Protein AF-A0A7S3W2D5-F1 (afdb_monomer)

pLDDT: mean 77.55, std 14.38, range [31.7, 94.38]

Organism: Emiliania huxleyi (NCBI:txid2903)

Radius of gyration: 17.88 Å; Cα contacts (8 Å, |Δi|>4): 158; chains: 1; bounding box: 41×31×47 Å

InterPro domains:
  IPR001650 Helicase, C-terminal domain-like [PF00271] (9-88)
  IPR001650 Helicase, C-terminal domain-like [PS51194] (1-159)
  IPR001650 Helicase, C-terminal domain-like [SM00490] (4-89)
  IPR027417 P-loop containing nucleoside triphosphate hydrolase [G3DSA:3.40.50.300] (3-130)
  IPR027417 P-loop containing nucleoside triphosphate hydrolase [SSF52540] (14-107)

Structure (mmCIF, N/CA/C/O backbone):
data_AF-A0A7S3W2D5-F1
#
_entry.id   AF-A0A7S3W2D5-F1
#
loop_
_atom_site.group_PDB
_atom_site.id
_atom_site.type_symbol
_atom_site.label_atom_id
_atom_site.label_alt_id
_atom_site.label_comp_id
_atom_site.label_asym_id
_atom_site.label_entity_id
_atom_site.label_seq_id
_atom_site.pdbx_PDB_ins_code
_atom_site.Cartn_x
_atom_site.Cartn_y
_atom_site.Cartn_z
_atom_site.occupancy
_atom_site.B_iso_or_equiv
_atom_site.auth_seq_id
_atom_site.auth_comp_id
_atom_site.auth_asym_id
_atom_site.auth_atom_id
_atom_site.pdbx_PDB_model_num
ATOM 1 N N . ARG A 1 1 ? -11.184 1.278 -10.408 1.00 50.72 1 ARG A N 1
ATOM 2 C CA . ARG A 1 1 ? -10.060 0.406 -10.855 1.00 50.72 1 ARG A CA 1
ATOM 3 C C . ARG A 1 1 ? -9.455 -0.352 -9.678 1.00 50.72 1 ARG A C 1
ATOM 5 O O . ARG A 1 1 ? -9.392 -1.564 -9.773 1.00 50.72 1 ARG A O 1
ATOM 12 N N . LEU A 1 2 ? -9.073 0.314 -8.580 1.00 43.62 2 LEU A N 1
ATOM 13 C CA . LEU A 1 2 ? -8.491 -0.354 -7.407 1.00 43.62 2 LEU A CA 1
ATOM 14 C C . LEU A 1 2 ? -9.472 -1.111 -6.522 1.00 43.62 2 LEU A C 1
ATOM 16 O O . LEU A 1 2 ? -9.079 -2.150 -6.018 1.00 43.62 2 LEU A O 1
ATOM 20 N N . GLU A 1 3 ? -10.723 -0.663 -6.389 1.00 41.31 3 GLU A N 1
ATOM 21 C CA . GLU A 1 3 ? -11.755 -1.482 -5.734 1.00 41.31 3 GLU A CA 1
ATOM 22 C C . GLU A 1 3 ? -11.850 -2.853 -6.402 1.00 41.31 3 GLU A C 1
ATOM 24 O O . GLU A 1 3 ? -11.808 -3.848 -5.701 1.00 41.31 3 GLU A O 1
ATOM 29 N N . ARG A 1 4 ? -11.811 -2.919 -7.746 1.00 47.06 4 ARG A N 1
ATOM 30 C CA . ARG A 1 4 ? -11.717 -4.198 -8.466 1.00 47.06 4 ARG A CA 1
ATOM 31 C C . ARG A 1 4 ? -10.470 -4.981 -8.074 1.00 47.06 4 ARG A C 1
ATOM 33 O O . ARG A 1 4 ? -10.621 -6.120 -7.705 1.00 47.06 4 ARG A O 1
ATOM 40 N N . VAL A 1 5 ? -9.272 -4.392 -8.064 1.00 50.94 5 VAL A N 1
ATOM 41 C CA . VAL A 1 5 ? -8.042 -5.117 -7.662 1.00 50.94 5 VAL A CA 1
ATOM 42 C C . VAL A 1 5 ? -8.087 -5.606 -6.204 1.00 50.94 5 VAL A C 1
ATOM 44 O O . VAL A 1 5 ? -7.538 -6.659 -5.895 1.00 50.94 5 VAL A O 1
ATOM 47 N N . ALA A 1 6 ? -8.711 -4.841 -5.306 1.00 41.84 6 ALA A N 1
ATOM 48 C CA . ALA A 1 6 ? -8.799 -5.144 -3.880 1.00 41.84 6 ALA A CA 1
ATOM 49 C C . ALA A 1 6 ? -9.889 -6.179 -3.545 1.00 41.84 6 ALA A C 1
ATOM 51 O O . ALA A 1 6 ? -9.737 -6.904 -2.564 1.00 41.84 6 ALA A O 1
ATOM 52 N N . THR A 1 7 ? -10.963 -6.254 -4.342 1.00 39.75 7 THR A N 1
ATOM 53 C CA . THR A 1 7 ? -12.104 -7.165 -4.129 1.00 39.75 7 THR A CA 1
ATOM 54 C C . THR A 1 7 ? -12.195 -8.305 -5.148 1.00 39.75 7 THR A C 1
ATOM 56 O O . THR A 1 7 ? -12.942 -9.256 -4.930 1.00 39.75 7 THR A O 1
ATOM 59 N N . SER A 1 8 ? -11.426 -8.268 -6.241 1.00 40.62 8 SER A N 1
ATOM 60 C CA . SER A 1 8 ? -11.367 -9.348 -7.228 1.00 40.62 8 SER A CA 1
ATOM 61 C C . SER A 1 8 ? -10.565 -10.525 -6.688 1.00 40.62 8 SER A C 1
ATOM 63 O O . SER A 1 8 ? -9.429 -10.362 -6.233 1.00 40.62 8 SER A O 1
ATOM 65 N N . VAL A 1 9 ? -11.084 -11.737 -6.883 1.00 42.59 9 VAL A N 1
ATOM 66 C CA . VAL A 1 9 ? -10.210 -12.885 -7.139 1.00 42.59 9 VAL A CA 1
ATOM 67 C C . VAL A 1 9 ? -9.390 -12.501 -8.372 1.00 42.59 9 VAL A C 1
ATOM 69 O O . VAL A 1 9 ? -9.979 -12.132 -9.381 1.00 42.59 9 VAL A O 1
ATOM 72 N N . LEU A 1 10 ? -8.057 -12.467 -8.264 1.00 51.28 10 LEU A N 1
ATOM 73 C CA . LEU A 1 10 ? -7.169 -12.065 -9.361 1.00 51.28 10 LEU A CA 1
ATOM 74 C C . LEU A 1 10 ? -7.358 -13.022 -10.548 1.00 51.28 10 LEU A C 1
ATOM 76 O O . LEU A 1 10 ? -6.670 -14.039 -10.640 1.00 51.28 10 LEU A O 1
ATOM 80 N N . GLU A 1 11 ? -8.301 -12.713 -11.434 1.00 47.75 11 GLU A N 1
ATOM 81 C CA . GLU A 1 11 ? -8.530 -13.495 -12.639 1.00 47.75 11 GLU A CA 1
ATOM 82 C C . GLU A 1 11 ? -7.337 -13.276 -13.587 1.00 47.75 11 GLU A C 1
ATOM 84 O O . GLU A 1 11 ? -6.944 -12.126 -13.826 1.00 47.75 11 GLU A O 1
ATOM 89 N N . PRO A 1 12 ? -6.727 -14.347 -14.129 1.00 51.81 12 PRO A N 1
ATOM 90 C CA . PRO A 1 12 ? -5.492 -14.261 -14.913 1.00 51.81 12 PRO A CA 1
ATOM 91 C C . PRO A 1 12 ? -5.555 -13.301 -16.109 1.00 51.81 12 PRO A C 1
ATOM 93 O O . PRO A 1 12 ? -4.523 -12.780 -16.528 1.00 51.81 12 PRO A O 1
ATOM 96 N N . ASP A 1 13 ? -6.755 -13.057 -16.640 1.00 57.56 13 ASP A N 1
ATOM 97 C CA . ASP A 1 13 ? -6.975 -12.305 -17.875 1.00 57.56 13 ASP A CA 1
ATOM 98 C C . ASP A 1 13 ? -7.118 -10.783 -17.663 1.00 57.56 13 ASP A C 1
ATOM 100 O O . ASP A 1 13 ? -7.124 -10.027 -18.635 1.00 57.56 13 ASP A O 1
ATOM 104 N N . GLU A 1 14 ? -7.202 -10.295 -16.415 1.00 66.06 14 GLU A N 1
ATOM 105 C CA . GLU A 1 14 ? -7.353 -8.854 -16.128 1.00 66.06 14 GLU A CA 1
ATOM 106 C C . GLU A 1 14 ? -6.003 -8.104 -16.098 1.00 66.06 14 GLU A C 1
ATOM 108 O O . GLU A 1 14 ? -5.950 -6.875 -16.239 1.00 66.06 14 GLU A O 1
ATOM 113 N N . PHE A 1 15 ? -4.890 -8.839 -15.973 1.00 74.38 15 PHE A N 1
ATOM 114 C CA . PHE A 1 15 ? -3.553 -8.268 -15.828 1.00 74.38 15 PHE A CA 1
ATOM 115 C C . PHE A 1 15 ? -2.549 -8.857 -16.811 1.00 74.38 15 PHE A C 1
ATOM 117 O O . PHE A 1 15 ? -2.376 -10.066 -16.930 1.00 74.38 15 PHE A O 1
ATOM 124 N N . ALA A 1 16 ? -1.758 -7.987 -17.424 1.00 79.50 16 ALA A N 1
ATOM 125 C CA . ALA A 1 16 ? -0.511 -8.406 -18.041 1.00 79.50 16 ALA A CA 1
ATOM 126 C C . ALA A 1 16 ? 0.570 -8.514 -16.955 1.00 79.50 16 ALA A C 1
ATOM 128 O O . ALA A 1 16 ? 0.907 -7.533 -16.287 1.00 79.50 16 ALA A O 1
ATOM 129 N N . VAL A 1 17 ? 1.110 -9.719 -16.769 1.00 81.44 17 VAL A N 1
ATOM 130 C CA . VAL A 1 17 ? 2.079 -10.015 -15.706 1.00 81.44 17 VAL A CA 1
ATOM 131 C C . VAL A 1 17 ? 3.497 -10.098 -16.268 1.00 81.44 17 VAL A C 1
ATOM 133 O O . VAL A 1 17 ? 3.768 -10.830 -17.218 1.00 81.44 17 VAL A O 1
ATOM 136 N N . GLY A 1 18 ? 4.422 -9.374 -15.639 1.00 82.56 18 GLY A N 1
ATOM 137 C CA . GLY A 1 18 ? 5.847 -9.377 -15.956 1.00 82.56 18 GLY A CA 1
ATOM 138 C C . GLY A 1 18 ? 6.727 -9.702 -14.748 1.00 82.56 18 GLY A C 1
ATOM 139 O O . GLY A 1 18 ? 6.323 -9.599 -13.583 1.00 82.56 18 GLY A O 1
ATOM 140 N N . ARG A 1 19 ? 7.980 -10.077 -15.016 1.00 84.19 19 ARG A N 1
ATOM 141 C CA . ARG A 1 19 ? 8.996 -10.307 -13.975 1.00 84.19 19 ARG A CA 1
ATOM 142 C C . ARG A 1 19 ? 10.313 -9.652 -14.356 1.00 84.19 19 ARG A C 1
ATOM 144 O O . ARG A 1 19 ? 10.742 -9.743 -15.503 1.00 84.19 19 ARG A O 1
ATOM 151 N N . VAL A 1 20 ? 10.995 -9.076 -13.371 1.00 84.12 20 VAL A N 1
ATOM 152 C CA . VAL A 1 20 ? 12.363 -8.571 -13.526 1.00 84.12 20 VAL A CA 1
ATOM 153 C C . VAL A 1 20 ? 13.257 -9.158 -12.435 1.00 84.12 20 VAL A C 1
ATOM 155 O O . VAL A 1 20 ? 12.921 -9.114 -11.252 1.00 84.12 20 VAL A O 1
ATOM 158 N N . ASN A 1 21 ? 14.414 -9.703 -12.818 1.00 83.38 21 ASN A N 1
ATOM 159 C CA . ASN A 1 21 ? 15.429 -10.215 -11.891 1.00 83.38 21 ASN A CA 1
ATOM 160 C C . ASN A 1 21 ? 16.850 -9.817 -12.342 1.00 83.38 21 ASN A C 1
ATOM 162 O O . ASN A 1 21 ? 17.032 -9.258 -13.421 1.00 83.38 21 ASN A O 1
ATOM 166 N N . GLY A 1 22 ? 17.848 -10.087 -11.496 1.00 82.00 22 GLY A N 1
ATOM 167 C CA . GLY A 1 22 ? 19.222 -9.617 -11.702 1.00 82.00 22 GLY A CA 1
ATOM 168 C C . GLY A 1 22 ? 20.017 -10.392 -12.753 1.00 82.00 22 GLY A C 1
ATOM 169 O O . GLY A 1 22 ? 21.079 -9.929 -13.147 1.00 82.00 22 GLY A O 1
ATOM 170 N N . SER A 1 23 ? 19.528 -11.547 -13.216 1.00 83.00 23 SER A N 1
ATOM 171 C CA . SER A 1 23 ? 20.175 -12.319 -14.284 1.00 83.00 23 SER A CA 1
ATOM 172 C C . SER A 1 23 ? 19.675 -11.946 -15.682 1.00 83.00 23 SER A C 1
ATOM 174 O O . SER A 1 23 ? 20.199 -12.450 -16.674 1.00 83.00 23 SER A O 1
ATOM 176 N N . MET A 1 24 ? 18.674 -11.066 -15.786 1.00 82.50 24 MET A N 1
ATOM 177 C CA . MET A 1 24 ? 18.169 -10.591 -17.070 1.00 82.50 24 MET A CA 1
ATOM 178 C C . MET A 1 24 ? 19.136 -9.610 -17.731 1.00 82.50 24 MET A C 1
ATOM 180 O O . MET A 1 24 ? 19.611 -8.662 -17.106 1.00 82.50 24 MET A O 1
ATOM 184 N N . LEU A 1 25 ? 19.343 -9.793 -19.035 1.00 86.81 25 LEU A N 1
ATOM 185 C CA . LEU A 1 25 ? 20.016 -8.812 -19.881 1.00 86.81 25 LEU A CA 1
ATOM 186 C C . LEU A 1 25 ? 19.197 -7.514 -19.971 1.00 86.81 25 LEU A C 1
ATOM 188 O O . LEU A 1 25 ? 17.971 -7.513 -19.814 1.00 86.81 25 LEU A O 1
ATOM 192 N N . SER A 1 26 ? 19.881 -6.404 -20.251 1.00 86.00 26 SER A N 1
ATOM 193 C CA . SER A 1 26 ? 19.276 -5.067 -20.299 1.00 86.00 26 SER A CA 1
ATOM 194 C C . SER A 1 26 ? 18.100 -4.971 -21.273 1.00 86.00 26 SER A C 1
ATOM 196 O O . SER A 1 26 ? 17.096 -4.339 -20.952 1.00 86.00 26 SER A O 1
ATOM 198 N N . ASP A 1 27 ? 18.189 -5.623 -22.434 1.00 87.81 27 ASP A N 1
ATOM 199 C CA . ASP A 1 27 ? 17.132 -5.640 -23.448 1.00 87.81 27 ASP A CA 1
ATOM 200 C C . ASP A 1 27 ? 15.907 -6.443 -22.985 1.00 87.81 27 ASP A C 1
ATOM 202 O O . ASP A 1 27 ? 14.772 -5.988 -23.121 1.00 87.81 27 ASP A O 1
ATOM 206 N N . ALA A 1 28 ? 16.123 -7.612 -22.379 1.00 85.81 28 ALA A N 1
ATOM 207 C CA . ALA A 1 28 ? 15.066 -8.446 -21.825 1.00 85.81 28 ALA A CA 1
ATOM 208 C C . ALA A 1 28 ? 14.328 -7.718 -20.694 1.00 85.81 28 ALA A C 1
ATOM 210 O O . ALA A 1 28 ? 13.098 -7.745 -20.639 1.00 85.81 28 ALA A O 1
ATOM 211 N N . ARG A 1 29 ? 15.066 -7.022 -19.821 1.00 85.06 29 ARG A N 1
ATOM 212 C CA . ARG A 1 29 ? 14.494 -6.170 -18.773 1.00 85.06 29 ARG A CA 1
ATOM 213 C C . ARG A 1 29 ? 13.685 -5.015 -19.362 1.00 85.06 29 ARG A C 1
ATOM 215 O O . ARG A 1 29 ? 12.580 -4.754 -18.897 1.00 85.06 29 ARG A O 1
ATOM 222 N N . GLU A 1 30 ? 14.200 -4.348 -20.391 1.00 85.06 30 GLU A N 1
ATOM 223 C CA . GLU A 1 30 ? 13.496 -3.242 -21.044 1.00 85.06 30 GLU A CA 1
ATOM 224 C C . GLU A 1 30 ? 12.189 -3.705 -21.702 1.00 85.06 30 GLU A C 1
ATOM 226 O O . GLU A 1 30 ? 11.175 -3.027 -21.567 1.00 85.06 30 GLU A O 1
ATOM 231 N N . ARG A 1 31 ? 12.152 -4.900 -22.309 1.00 85.50 31 ARG A N 1
ATOM 232 C CA . ARG A 1 31 ? 10.907 -5.478 -22.853 1.00 85.50 31 ARG A CA 1
ATOM 233 C C . ARG A 1 3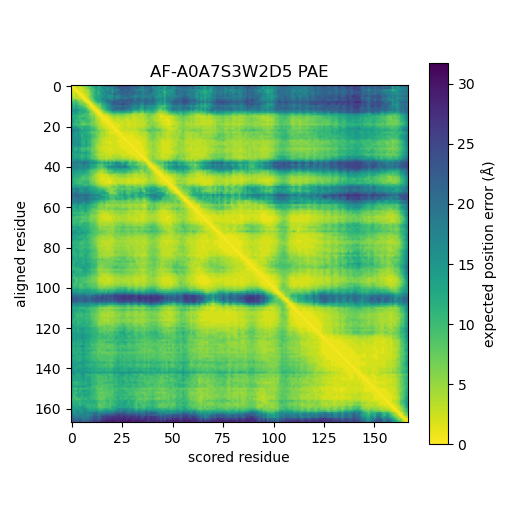1 ? 9.828 -5.688 -21.787 1.00 85.50 31 ARG A C 1
ATOM 235 O O . ARG A 1 31 ? 8.657 -5.492 -22.089 1.00 85.50 31 ARG A O 1
ATOM 242 N N . GLN A 1 32 ? 10.209 -6.055 -20.561 1.00 84.25 32 GLN A N 1
ATOM 243 C CA . GLN A 1 32 ? 9.269 -6.222 -19.443 1.00 84.25 32 GLN A CA 1
ATOM 244 C C . GLN A 1 32 ? 8.779 -4.880 -18.877 1.00 84.25 32 GLN A C 1
ATOM 246 O O . GLN A 1 32 ? 7.651 -4.787 -18.407 1.00 84.25 32 GLN A O 1
ATOM 251 N N . LEU A 1 33 ? 9.613 -3.833 -18.915 1.00 84.25 33 LEU A N 1
ATOM 252 C CA . LEU A 1 33 ? 9.299 -2.519 -18.337 1.00 84.25 33 LEU A CA 1
ATOM 253 C C . LEU A 1 33 ? 8.675 -1.531 -19.333 1.00 84.25 33 LEU A C 1
ATOM 255 O O . LEU A 1 33 ? 8.028 -0.571 -18.919 1.00 84.25 33 LEU A O 1
ATOM 259 N N . ALA A 1 34 ? 8.859 -1.731 -20.638 1.00 83.38 34 ALA A N 1
ATOM 260 C CA . ALA A 1 34 ? 8.309 -0.861 -21.674 1.00 83.38 34 ALA A CA 1
ATOM 261 C C . ALA A 1 34 ? 6.779 -0.684 -21.590 1.00 83.38 34 ALA A C 1
ATOM 263 O O . ALA A 1 34 ? 6.332 0.451 -21.761 1.00 83.38 34 ALA A O 1
ATOM 264 N N . PRO A 1 35 ? 5.970 -1.723 -21.283 1.00 79.19 35 PRO A N 1
ATOM 265 C CA . PRO A 1 35 ? 4.531 -1.556 -21.086 1.00 79.19 35 PRO A CA 1
ATOM 266 C C . PRO A 1 35 ? 4.204 -0.627 -19.918 1.00 79.19 35 PRO A C 1
ATOM 268 O O . PRO A 1 35 ? 3.364 0.251 -20.068 1.00 79.19 35 PRO A O 1
ATOM 271 N N . LEU A 1 36 ? 4.924 -0.744 -18.794 1.00 78.00 36 LEU A N 1
ATOM 272 C CA . LEU A 1 36 ? 4.708 0.123 -17.635 1.00 78.00 36 LEU A CA 1
ATOM 273 C C . LEU A 1 36 ? 4.944 1.593 -17.970 1.00 78.00 36 LEU A C 1
ATOM 275 O O . LEU A 1 36 ? 4.257 2.444 -17.428 1.00 78.00 36 LEU A O 1
ATOM 279 N N . ARG A 1 37 ? 5.867 1.920 -18.877 1.00 78.25 37 ARG A N 1
ATOM 280 C CA . ARG A 1 37 ? 6.143 3.316 -19.259 1.00 78.25 37 ARG A CA 1
ATOM 281 C C . ARG A 1 37 ? 5.058 3.948 -20.130 1.00 78.25 37 ARG A C 1
ATOM 283 O O . ARG A 1 37 ? 4.997 5.171 -20.211 1.00 78.25 37 ARG A O 1
ATOM 290 N N . ARG A 1 38 ? 4.221 3.142 -20.786 1.00 71.25 38 ARG A N 1
ATOM 291 C CA . ARG A 1 38 ? 3.126 3.613 -21.643 1.00 71.25 38 ARG A CA 1
ATOM 292 C C . ARG A 1 38 ? 1.831 3.610 -20.833 1.00 71.25 38 ARG A C 1
ATOM 294 O O . ARG A 1 38 ? 1.061 2.660 -20.897 1.00 71.25 38 ARG A O 1
ATOM 301 N N . ALA A 1 39 ? 1.614 4.652 -20.035 1.00 61.69 39 ALA A N 1
ATOM 302 C CA . ALA A 1 39 ? 0.333 4.844 -19.357 1.00 61.69 39 ALA A CA 1
ATOM 303 C C . ALA A 1 39 ? -0.721 5.365 -20.350 1.00 61.69 39 ALA A C 1
ATOM 305 O O . ALA A 1 39 ? -0.448 6.305 -21.095 1.00 61.69 39 ALA A O 1
ATOM 306 N N . GLY A 1 40 ? -1.907 4.754 -20.358 1.00 62.38 40 GLY A N 1
ATOM 307 C CA . GLY A 1 40 ? -3.057 5.152 -21.174 1.00 62.38 40 GLY A CA 1
ATOM 308 C C . GLY A 1 40 ? -4.289 4.304 -20.843 1.00 62.38 40 GLY A C 1
ATOM 309 O O . GLY A 1 40 ? -4.147 3.176 -20.371 1.00 62.38 40 GLY A O 1
ATOM 310 N N . GLU A 1 41 ? -5.487 4.850 -21.061 1.00 58.34 41 GLU A N 1
ATOM 311 C CA . GLU A 1 41 ? -6.771 4.254 -20.640 1.00 58.34 41 GLU A CA 1
ATOM 312 C C . GLU A 1 41 ? -7.090 2.909 -21.320 1.00 58.34 41 GLU A C 1
ATOM 314 O O . GLU A 1 41 ? -7.793 2.085 -20.742 1.00 58.34 41 GLU A O 1
ATOM 319 N N . GLU A 1 42 ? -6.523 2.647 -22.501 1.00 64.06 42 GLU A N 1
ATOM 320 C CA . GLU A 1 42 ? -6.777 1.429 -23.289 1.00 64.06 42 GLU A CA 1
ATOM 321 C C . GLU A 1 42 ? -5.784 0.282 -23.016 1.00 64.06 42 GLU A C 1
ATOM 323 O O . GLU A 1 42 ? -5.948 -0.823 -23.535 1.00 64.06 42 GLU A O 1
ATOM 328 N N . ALA A 1 43 ? -4.733 0.511 -22.220 1.00 67.25 43 ALA A N 1
ATOM 329 C CA . ALA A 1 43 ? -3.729 -0.513 -21.943 1.00 67.25 43 ALA A CA 1
ATOM 330 C C . ALA A 1 43 ? -4.176 -1.457 -20.806 1.00 67.25 43 ALA A C 1
ATOM 332 O O . ALA A 1 43 ? -4.668 -0.982 -19.772 1.00 67.25 43 ALA A O 1
ATOM 333 N N . PRO A 1 44 ? -3.951 -2.784 -20.931 1.00 71.94 44 PRO A N 1
ATOM 334 C CA . PRO A 1 44 ? -4.242 -3.718 -19.850 1.00 71.94 44 PRO A CA 1
ATOM 335 C C . PRO A 1 44 ? -3.410 -3.368 -18.617 1.00 71.94 44 PRO A C 1
ATOM 337 O O . PRO A 1 44 ? -2.248 -2.959 -18.734 1.00 71.94 44 PRO A O 1
ATOM 340 N N . THR A 1 45 ? -4.002 -3.538 -17.434 1.00 78.75 45 THR A N 1
ATOM 341 C CA . THR A 1 45 ? -3.325 -3.270 -16.162 1.00 78.75 45 THR A CA 1
ATOM 342 C C . THR A 1 45 ? -2.080 -4.155 -16.057 1.00 78.75 45 THR A C 1
ATOM 344 O O . THR A 1 45 ? -2.142 -5.354 -16.311 1.00 78.75 45 THR A O 1
ATOM 347 N N . GLN A 1 46 ? -0.929 -3.567 -15.732 1.00 84.06 46 GLN A N 1
ATOM 348 C CA . GLN A 1 46 ? 0.356 -4.270 -15.728 1.00 84.06 46 GLN A CA 1
ATOM 349 C C . GLN A 1 46 ? 0.802 -4.550 -14.292 1.00 84.06 46 GLN A C 1
ATOM 351 O O . GLN A 1 46 ? 0.904 -3.624 -13.488 1.00 84.06 46 GLN A O 1
ATOM 356 N N . LEU A 1 47 ? 1.150 -5.799 -13.987 1.00 85.25 47 LEU A N 1
ATOM 357 C CA . LEU A 1 47 ? 1.745 -6.192 -12.710 1.00 85.25 47 LEU A CA 1
ATOM 358 C C . LEU A 1 47 ? 3.166 -6.701 -12.942 1.00 85.25 47 LEU A C 1
ATOM 360 O O . LEU A 1 47 ? 3.364 -7.709 -13.615 1.00 85.25 47 LEU A O 1
ATOM 364 N N . VAL A 1 48 ? 4.167 -6.043 -12.355 1.00 86.44 48 VAL A N 1
ATOM 365 C CA . VAL A 1 48 ? 5.567 -6.480 -12.470 1.00 86.44 48 VAL A CA 1
ATOM 366 C C . VAL A 1 48 ? 6.148 -6.835 -11.110 1.00 86.44 48 VAL A C 1
ATOM 368 O O . VAL A 1 48 ? 6.285 -5.992 -10.224 1.00 86.44 48 VAL A O 1
ATOM 371 N N . THR A 1 49 ? 6.566 -8.092 -10.974 1.00 86.12 49 THR A N 1
ATOM 372 C CA . THR A 1 49 ? 7.295 -8.576 -9.795 1.00 86.12 49 THR A CA 1
ATOM 373 C C . THR A 1 49 ? 8.793 -8.321 -9.945 1.00 86.12 49 THR A C 1
ATOM 375 O O . THR A 1 49 ? 9.361 -8.460 -11.033 1.00 86.12 49 THR A O 1
ATOM 378 N N . ASN A 1 50 ? 9.461 -7.937 -8.854 1.00 81.44 50 ASN A N 1
ATOM 379 C CA . ASN A 1 50 ? 10.903 -7.714 -8.869 1.00 81.44 50 ASN A CA 1
ATOM 380 C C . ASN A 1 50 ? 11.581 -8.074 -7.542 1.00 81.44 50 ASN A C 1
ATOM 382 O O . ASN A 1 50 ? 11.022 -7.857 -6.469 1.00 81.44 50 ASN A O 1
ATOM 386 N N . CYS A 1 51 ? 12.830 -8.537 -7.626 1.00 69.38 51 CYS A N 1
ATOM 387 C CA . CYS A 1 51 ? 13.676 -8.812 -6.464 1.00 69.38 51 CYS A CA 1
ATOM 388 C C . CYS A 1 51 ? 14.767 -7.741 -6.330 1.00 69.38 51 CYS A C 1
ATOM 390 O O . CYS A 1 51 ? 15.901 -7.974 -6.736 1.00 69.38 51 CYS A O 1
ATOM 392 N N . ARG A 1 52 ? 14.429 -6.554 -5.801 1.00 67.69 52 ARG A N 1
ATOM 393 C CA . ARG A 1 52 ? 15.357 -5.416 -5.558 1.00 67.69 52 ARG A CA 1
ATOM 394 C C . ARG A 1 52 ? 16.032 -4.817 -6.803 1.00 67.69 52 ARG A C 1
ATOM 396 O O . ARG A 1 52 ? 16.832 -3.898 -6.696 1.00 67.69 52 ARG A O 1
ATOM 403 N N . VAL A 1 53 ? 15.674 -5.281 -7.993 1.00 65.00 53 VAL A N 1
ATOM 404 C CA . VAL A 1 53 ? 16.291 -4.883 -9.275 1.00 65.00 53 VAL A CA 1
ATOM 405 C C . VAL A 1 53 ? 15.660 -3.637 -9.898 1.00 65.00 53 VAL A C 1
ATOM 407 O O . VAL A 1 53 ? 16.087 -3.181 -10.958 1.00 65.00 53 VAL A O 1
ATOM 410 N N . LEU A 1 54 ? 14.641 -3.078 -9.240 1.00 62.25 54 LEU A N 1
ATOM 411 C CA . LEU A 1 54 ? 14.019 -1.801 -9.597 1.00 62.25 54 LEU A CA 1
ATOM 412 C C . LEU A 1 54 ? 14.335 -0.683 -8.582 1.00 62.25 54 LEU A C 1
ATOM 414 O O . LEU A 1 54 ? 13.665 0.351 -8.573 1.00 62.25 54 LEU A O 1
ATOM 418 N N . ALA A 1 55 ? 15.337 -0.871 -7.715 1.00 56.03 55 ALA A N 1
ATOM 419 C CA . ALA A 1 55 ? 15.627 0.068 -6.630 1.00 56.03 55 ALA A CA 1
ATOM 420 C C . ALA A 1 55 ? 16.283 1.375 -7.120 1.00 56.03 55 ALA A C 1
ATOM 422 O O . ALA A 1 55 ? 15.850 2.451 -6.718 1.00 56.03 55 ALA A O 1
ATOM 423 N N . GLU A 1 56 ? 17.216 1.319 -8.075 1.00 56.75 56 GLU A N 1
ATOM 424 C CA . GLU A 1 56 ? 17.967 2.493 -8.551 1.00 56.75 56 GLU A CA 1
ATOM 425 C C . GLU A 1 56 ? 17.904 2.642 -10.083 1.00 56.75 56 GLU A C 1
ATOM 427 O O . GLU A 1 56 ? 17.860 1.658 -10.821 1.00 56.75 56 GLU A O 1
ATOM 432 N N . GLY A 1 57 ? 17.838 3.885 -10.577 1.00 59.38 57 GLY A N 1
ATOM 433 C CA . GLY A 1 57 ? 17.954 4.216 -12.009 1.00 59.38 57 GLY A CA 1
ATOM 434 C C . GLY A 1 57 ? 16.753 3.888 -12.912 1.00 59.38 57 GLY A C 1
ATOM 435 O O . GLY A 1 57 ? 16.801 4.157 -14.109 1.00 59.38 57 GLY A O 1
ATOM 436 N N . VAL A 1 58 ? 15.668 3.321 -12.376 1.00 70.56 58 VAL A N 1
ATOM 437 C CA . VAL A 1 58 ? 14.428 3.060 -13.130 1.00 70.56 58 VAL A CA 1
ATOM 438 C C . VAL A 1 58 ? 13.426 4.156 -12.829 1.00 70.56 58 VAL A C 1
ATOM 440 O O . VAL A 1 58 ? 13.038 4.310 -11.672 1.00 70.56 58 VAL A O 1
ATOM 443 N N . ASP A 1 59 ? 12.999 4.909 -13.837 1.00 72.81 59 ASP A N 1
ATOM 444 C CA . ASP A 1 59 ? 11.898 5.856 -13.690 1.00 72.81 59 ASP A CA 1
ATOM 445 C C . ASP A 1 59 ? 10.646 5.318 -14.384 1.00 72.81 59 ASP A C 1
ATOM 447 O O . ASP A 1 59 ? 10.654 5.029 -15.582 1.00 72.81 59 ASP A O 1
ATOM 451 N N . LEU A 1 60 ? 9.601 5.109 -13.585 1.00 78.44 60 LEU A N 1
ATOM 452 C CA . LEU A 1 60 ? 8.304 4.573 -13.991 1.00 78.44 60 LEU A CA 1
ATOM 453 C C . LEU A 1 60 ? 7.222 5.460 -13.348 1.00 78.44 60 LEU A C 1
ATOM 455 O O . LEU A 1 60 ? 6.613 5.052 -12.360 1.00 78.44 60 LEU A O 1
ATOM 459 N N . PRO A 1 61 ? 7.033 6.703 -13.832 1.00 72.75 61 PRO A N 1
ATOM 460 C CA . PRO A 1 61 ? 6.133 7.683 -13.205 1.00 72.75 61 PRO A CA 1
ATOM 461 C C . PRO A 1 61 ? 4.666 7.225 -13.184 1.00 72.75 61 PRO A C 1
ATOM 463 O O . PRO A 1 61 ? 3.891 7.616 -12.317 1.00 72.75 61 PRO A O 1
ATOM 466 N N . SER A 1 62 ? 4.315 6.345 -14.114 1.00 77.75 62 SER A N 1
ATOM 467 C CA . SER A 1 62 ? 3.024 5.679 -14.261 1.00 77.75 62 SER A CA 1
ATOM 468 C C . SER A 1 62 ? 2.698 4.651 -13.178 1.00 77.75 62 SER A C 1
ATOM 470 O O . SER A 1 62 ? 1.566 4.183 -13.138 1.00 77.75 62 SER A O 1
ATOM 472 N N . VAL A 1 63 ? 3.655 4.265 -12.324 1.00 85.31 63 VAL A N 1
ATOM 473 C CA . VAL A 1 63 ? 3.372 3.348 -11.213 1.00 85.31 63 VAL A CA 1
ATOM 474 C C . VAL A 1 63 ? 2.455 4.057 -10.224 1.00 85.31 63 VAL A C 1
ATOM 476 O O . VAL A 1 63 ? 2.818 5.074 -9.627 1.00 85.31 63 VAL A O 1
ATOM 479 N N . ASP A 1 64 ? 1.262 3.504 -10.067 1.00 85.81 64 ASP A N 1
ATOM 480 C CA . ASP A 1 64 ? 0.210 3.976 -9.175 1.00 85.81 64 ASP A CA 1
ATOM 481 C C . ASP A 1 64 ? -0.017 3.029 -7.990 1.00 85.81 64 ASP A C 1
ATOM 483 O O . ASP A 1 64 ? -0.572 3.467 -6.995 1.00 85.81 64 ASP A O 1
ATOM 487 N N . LEU A 1 65 ? 0.460 1.780 -8.032 1.00 87.38 65 LEU A N 1
ATOM 488 C CA . LEU A 1 65 ? 0.344 0.806 -6.944 1.00 87.38 65 LEU A CA 1
ATOM 489 C C . LEU A 1 65 ? 1.678 0.106 -6.653 1.00 87.38 65 LEU A C 1
ATOM 491 O O . LEU A 1 65 ? 2.350 -0.410 -7.547 1.00 87.38 65 LEU A O 1
ATOM 495 N N . VAL A 1 66 ? 2.034 0.025 -5.371 1.00 89.56 66 VAL A N 1
ATOM 496 C CA . VAL A 1 66 ? 3.162 -0.768 -4.866 1.00 89.56 66 VAL A CA 1
ATOM 497 C C . VAL A 1 66 ? 2.656 -1.823 -3.896 1.00 89.56 66 VAL A C 1
ATOM 499 O O . VAL A 1 66 ? 1.981 -1.502 -2.925 1.00 89.56 66 VAL A O 1
ATOM 502 N N . VAL A 1 67 ? 3.033 -3.081 -4.130 1.00 88.75 67 VAL A N 1
ATOM 503 C CA . VAL A 1 67 ? 2.653 -4.219 -3.284 1.00 88.75 67 VAL A CA 1
ATOM 504 C C . VAL A 1 67 ? 3.865 -4.741 -2.519 1.00 88.75 67 VAL A C 1
ATOM 506 O O . VAL A 1 67 ? 4.883 -5.113 -3.112 1.00 88.75 67 VAL A O 1
ATOM 509 N N . PHE A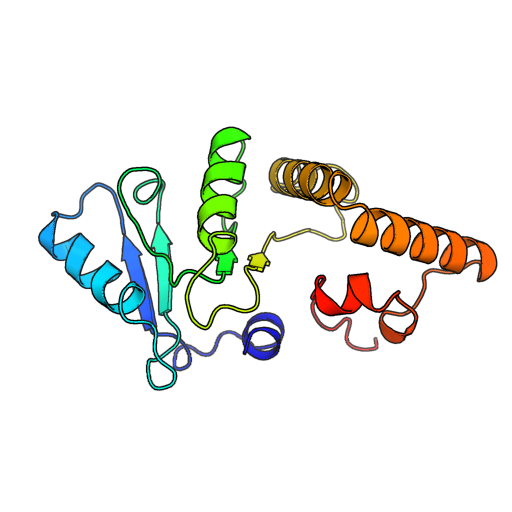 1 68 ? 3.753 -4.823 -1.196 1.00 88.00 68 PHE A N 1
ATOM 510 C CA . PHE A 1 68 ? 4.722 -5.523 -0.357 1.00 88.00 68 PHE A CA 1
ATOM 511 C C . PHE A 1 68 ? 4.360 -7.009 -0.273 1.00 88.00 68 PHE A C 1
ATOM 513 O O . PHE A 1 68 ? 3.735 -7.445 0.683 1.00 88.00 68 PHE A O 1
ATOM 520 N N . ALA A 1 69 ? 4.739 -7.781 -1.297 1.00 84.25 69 ALA A N 1
ATOM 521 C CA . ALA A 1 69 ? 4.514 -9.232 -1.318 1.00 84.25 69 ALA A CA 1
ATOM 522 C C . ALA A 1 69 ? 5.364 -9.977 -0.269 1.00 84.25 69 ALA A C 1
ATOM 524 O O . ALA A 1 69 ? 4.896 -10.934 0.338 1.00 84.25 69 ALA A O 1
ATOM 525 N N . ASP A 1 70 ? 6.590 -9.498 -0.039 1.00 83.38 70 ASP A N 1
ATOM 526 C CA . ASP A 1 70 ? 7.497 -9.994 0.995 1.00 83.38 70 ASP A CA 1
ATOM 527 C C . ASP A 1 70 ? 7.784 -8.919 2.046 1.00 83.38 70 ASP A C 1
ATOM 529 O O . ASP A 1 70 ? 7.968 -7.731 1.735 1.00 83.38 70 ASP A O 1
ATOM 533 N N . ALA A 1 71 ? 7.959 -9.381 3.284 1.00 82.75 71 ALA A N 1
ATOM 534 C CA . ALA A 1 71 ? 8.334 -8.574 4.433 1.00 82.75 71 ALA A CA 1
ATOM 535 C C . ALA A 1 71 ? 9.686 -7.874 4.237 1.00 82.75 71 ALA A C 1
ATOM 537 O O . ALA A 1 71 ? 10.757 -8.477 4.363 1.00 82.75 71 ALA A O 1
ATOM 538 N N . LYS A 1 72 ? 9.657 -6.561 3.984 1.00 84.56 72 LYS A N 1
ATOM 539 C CA . LYS A 1 72 ? 10.876 -5.747 3.930 1.00 84.56 72 LYS A CA 1
ATOM 540 C C . LYS A 1 72 ? 11.299 -5.317 5.327 1.00 84.56 72 LYS A C 1
ATOM 542 O O . LYS A 1 72 ? 10.506 -4.787 6.097 1.00 84.56 72 LYS A O 1
ATOM 547 N N . GLN A 1 73 ? 12.583 -5.505 5.622 1.00 82.50 73 GLN A N 1
ATOM 548 C CA . GLN A 1 73 ? 13.171 -5.100 6.899 1.00 82.50 73 GLN A CA 1
ATOM 549 C C . GLN A 1 73 ? 13.887 -3.745 6.820 1.00 82.50 73 GLN A C 1
ATOM 551 O O . GLN A 1 73 ? 14.076 -3.106 7.846 1.00 82.50 73 GLN A O 1
ATOM 556 N N . SER A 1 74 ? 14.282 -3.267 5.638 1.00 88.50 74 SER A N 1
ATOM 557 C CA . SER A 1 74 ? 14.980 -1.981 5.490 1.00 88.50 74 SER A CA 1
ATOM 558 C C . SER A 1 74 ? 13.982 -0.823 5.430 1.00 88.50 74 SER A C 1
ATOM 560 O O . SER A 1 74 ? 13.143 -0.779 4.533 1.00 88.50 74 SER A O 1
ATOM 562 N N . HIS A 1 75 ? 14.093 0.126 6.366 1.00 86.44 75 HIS A N 1
ATOM 563 C CA . HIS A 1 75 ? 13.293 1.358 6.372 1.00 86.44 75 HIS A CA 1
ATOM 564 C C . HIS A 1 75 ? 13.500 2.154 5.073 1.00 86.44 75 HIS A C 1
ATOM 566 O O . HIS A 1 75 ? 12.536 2.606 4.459 1.00 86.44 75 HIS A O 1
ATOM 572 N N . VAL A 1 76 ? 14.755 2.284 4.631 1.00 87.00 76 VAL A N 1
ATOM 573 C CA . VAL A 1 76 ? 15.109 3.015 3.406 1.00 87.00 76 VAL A CA 1
ATOM 574 C C . VAL A 1 76 ? 14.488 2.345 2.180 1.00 87.00 76 VAL A C 1
ATOM 576 O O . VAL A 1 76 ? 13.873 3.030 1.368 1.00 87.00 76 VAL A O 1
ATOM 579 N N . ASP A 1 77 ? 14.554 1.013 2.081 1.00 85.12 77 ASP A N 1
ATOM 580 C CA . ASP A 1 77 ? 13.964 0.279 0.951 1.00 85.12 77 ASP A CA 1
ATOM 581 C C . ASP A 1 77 ? 12.441 0.464 0.908 1.00 85.12 77 ASP A C 1
ATOM 583 O O . ASP A 1 77 ? 11.865 0.584 -0.172 1.00 85.12 77 ASP A O 1
ATOM 587 N N . ILE A 1 78 ? 11.780 0.476 2.074 1.00 88.62 78 ILE A N 1
ATOM 588 C CA . ILE A 1 78 ? 10.332 0.699 2.182 1.00 88.62 78 ILE A CA 1
ATOM 589 C C . ILE A 1 78 ? 9.982 2.090 1.649 1.00 88.62 78 ILE A C 1
ATOM 591 O O . ILE A 1 78 ? 9.151 2.187 0.747 1.00 88.62 78 ILE A O 1
ATOM 595 N N . LEU A 1 79 ? 10.658 3.142 2.126 1.00 86.38 79 LEU A N 1
ATOM 596 C CA . LEU A 1 79 ? 10.436 4.512 1.651 1.00 86.38 79 LEU A CA 1
ATOM 597 C C . LEU A 1 79 ? 10.695 4.655 0.149 1.00 86.38 79 LEU A C 1
ATOM 599 O O . LEU A 1 79 ? 9.914 5.289 -0.555 1.00 86.38 79 LEU A O 1
ATOM 603 N N . GLN A 1 80 ? 11.758 4.041 -0.369 1.00 84.19 80 GLN A N 1
ATOM 604 C CA . GLN A 1 80 ? 12.058 4.063 -1.801 1.00 84.19 80 GLN A CA 1
ATOM 605 C C . GLN A 1 80 ? 10.978 3.361 -2.631 1.00 84.19 80 GLN A C 1
ATOM 607 O O . GLN A 1 80 ? 10.617 3.853 -3.701 1.00 84.19 80 GLN A O 1
ATOM 612 N N . CYS A 1 81 ? 10.446 2.233 -2.145 1.00 85.94 81 CYS A N 1
ATOM 613 C CA . CYS A 1 81 ? 9.333 1.537 -2.787 1.00 85.94 81 CYS A CA 1
ATOM 614 C C . CYS A 1 81 ? 8.078 2.415 -2.789 1.00 85.94 81 CYS A C 1
ATOM 616 O O . CYS A 1 81 ? 7.495 2.620 -3.848 1.00 85.94 81 CYS A O 1
ATOM 618 N N . MET A 1 82 ? 7.710 2.997 -1.645 1.00 86.50 82 MET A N 1
ATOM 619 C CA . MET A 1 82 ? 6.571 3.919 -1.531 1.00 86.50 82 MET A CA 1
ATOM 620 C C . MET A 1 82 ? 6.720 5.129 -2.462 1.00 86.50 82 MET A C 1
ATOM 622 O O . MET A 1 82 ? 5.779 5.499 -3.161 1.00 86.50 82 MET A O 1
ATOM 626 N N . GLY A 1 83 ? 7.937 5.671 -2.558 1.00 85.38 83 GLY A N 1
ATOM 627 C CA . GLY A 1 83 ? 8.302 6.762 -3.459 1.00 85.38 83 GLY A CA 1
ATOM 628 C C . GLY A 1 83 ? 8.085 6.469 -4.947 1.00 85.38 83 GLY A C 1
ATOM 629 O O . GLY A 1 83 ? 8.155 7.389 -5.757 1.00 85.38 83 GLY A O 1
ATOM 630 N N . ARG A 1 84 ? 7.841 5.212 -5.347 1.00 84.00 84 ARG A N 1
ATOM 631 C CA . ARG A 1 84 ? 7.435 4.876 -6.721 1.00 84.00 84 ARG A CA 1
ATOM 632 C C . ARG A 1 84 ? 5.973 5.225 -6.970 1.00 84.00 84 ARG A C 1
ATOM 634 O O . ARG A 1 84 ? 5.681 5.849 -7.983 1.00 84.00 84 ARG A O 1
ATOM 641 N N . ALA A 1 85 ? 5.092 4.870 -6.035 1.00 86.44 85 ALA A N 1
ATOM 642 C CA . ALA A 1 85 ? 3.665 5.154 -6.138 1.00 86.44 85 ALA A CA 1
ATOM 643 C C . ALA A 1 85 ? 3.354 6.636 -5.876 1.00 86.44 85 ALA A C 1
ATOM 645 O O . ALA A 1 85 ? 2.511 7.205 -6.564 1.00 86.44 85 ALA A O 1
ATOM 646 N N . SER A 1 86 ? 4.059 7.287 -4.942 1.00 82.25 86 SER A N 1
ATOM 647 C CA . SER A 1 86 ? 3.738 8.660 -4.512 1.00 82.25 86 SER A CA 1
ATOM 648 C C . SER A 1 86 ? 4.238 9.780 -5.436 1.00 82.25 86 SER A C 1
ATOM 650 O O . SER A 1 86 ? 3.884 10.940 -5.236 1.00 82.25 86 SER A O 1
ATOM 652 N N . ARG A 1 87 ? 5.051 9.482 -6.461 1.00 81.38 87 ARG A N 1
ATOM 653 C CA . ARG A 1 87 ? 5.502 10.501 -7.431 1.00 81.38 87 ARG A CA 1
ATOM 654 C C . ARG A 1 87 ? 4.329 11.077 -8.209 1.00 81.38 87 ARG A C 1
ATOM 656 O O . ARG A 1 87 ? 3.560 10.315 -8.772 1.00 81.38 87 ARG A O 1
ATOM 663 N N . ILE A 1 88 ? 4.250 12.393 -8.347 1.00 82.31 88 ILE A N 1
ATOM 664 C CA . ILE A 1 88 ? 3.235 13.035 -9.190 1.00 82.31 88 ILE A CA 1
ATOM 665 C C . ILE A 1 88 ? 3.453 12.633 -10.656 1.00 82.31 88 ILE A C 1
ATOM 667 O O . ILE A 1 88 ? 4.578 12.681 -11.155 1.00 82.31 88 ILE A O 1
ATOM 671 N N . ALA A 1 89 ? 2.376 12.249 -11.341 1.00 82.50 89 ALA A N 1
ATOM 672 C CA . ALA A 1 89 ? 2.387 11.927 -12.763 1.00 82.50 89 ALA A CA 1
ATOM 673 C C . ALA A 1 89 ? 1.091 12.410 -13.437 1.00 82.50 89 ALA A C 1
ATOM 675 O O . ALA A 1 89 ? 0.042 12.409 -12.789 1.00 82.50 89 ALA A O 1
ATOM 676 N N . PRO A 1 90 ? 1.128 12.814 -14.722 1.00 81.25 90 PRO A N 1
ATOM 677 C C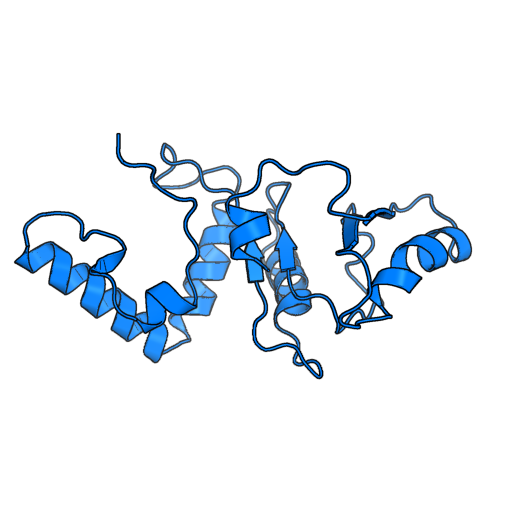A . PRO A 1 90 ? -0.074 13.219 -15.446 1.00 81.25 90 PRO A CA 1
ATOM 678 C C . PRO A 1 90 ? -1.143 12.119 -15.427 1.00 81.25 90 PRO A C 1
ATOM 680 O O . PRO A 1 90 ? -0.846 10.967 -15.737 1.00 81.25 90 PRO A O 1
ATOM 683 N N . GLY A 1 91 ? -2.375 12.474 -15.057 1.00 79.75 91 GLY A N 1
ATOM 684 C CA . GLY A 1 91 ? -3.502 11.536 -14.984 1.00 79.75 91 GLY A CA 1
ATOM 685 C C . GLY A 1 91 ? -3.507 10.609 -13.763 1.00 79.75 91 GLY A C 1
ATOM 686 O O . GLY A 1 91 ? -4.423 9.803 -13.637 1.00 79.75 91 GLY A O 1
ATOM 687 N N . LYS A 1 92 ? -2.526 10.715 -12.853 1.00 82.38 92 LYS A N 1
ATOM 688 C CA . LYS A 1 92 ? -2.531 9.976 -11.587 1.00 82.38 92 LYS A CA 1
ATOM 689 C C . LYS A 1 92 ? -3.146 10.822 -10.479 1.00 82.38 92 LYS A C 1
ATOM 691 O O . LYS A 1 92 ? -2.554 11.809 -10.052 1.00 82.38 92 LYS A O 1
ATOM 696 N N . GLU A 1 93 ? -4.308 10.391 -10.010 1.00 82.25 93 GLU A N 1
ATOM 697 C CA . GLU A 1 93 ? -5.005 11.009 -8.881 1.00 82.25 93 GLU A CA 1
ATOM 698 C C . GLU A 1 93 ? -4.433 10.532 -7.539 1.00 82.25 93 GLU A C 1
ATOM 700 O O . GLU A 1 93 ? -4.179 11.336 -6.648 1.00 82.25 93 GLU A O 1
ATOM 705 N N . PHE A 1 94 ? -4.130 9.233 -7.432 1.00 82.94 94 PHE A N 1
ATOM 706 C CA . PHE A 1 94 ? -3.662 8.607 -6.197 1.00 82.94 94 PHE A CA 1
ATOM 707 C C . PHE A 1 94 ? -2.511 7.628 -6.439 1.00 82.94 94 PHE A C 1
ATOM 709 O O . PHE A 1 94 ? -2.429 6.969 -7.478 1.00 82.94 94 PHE A O 1
ATOM 716 N N . GLY A 1 95 ? -1.627 7.523 -5.447 1.00 86.00 95 GLY A N 1
ATOM 717 C CA . GLY A 1 95 ? -0.612 6.481 -5.343 1.00 86.00 95 GLY A CA 1
ATOM 718 C C . GLY A 1 95 ? -0.936 5.553 -4.176 1.00 86.00 95 GLY A C 1
ATOM 719 O O . GLY A 1 95 ? -1.055 6.003 -3.041 1.00 86.00 95 GLY A O 1
ATOM 720 N N . TYR A 1 96 ? -1.049 4.262 -4.449 1.00 87.38 96 TYR A N 1
ATOM 721 C CA . TYR A 1 96 ? -1.482 3.244 -3.508 1.00 87.38 96 TYR A CA 1
ATOM 722 C C . TYR A 1 96 ? -0.326 2.372 -3.048 1.00 87.38 96 TYR A C 1
ATOM 724 O O . TYR A 1 96 ? 0.592 2.026 -3.799 1.00 87.38 96 TYR A O 1
ATOM 732 N N . ILE A 1 97 ? -0.40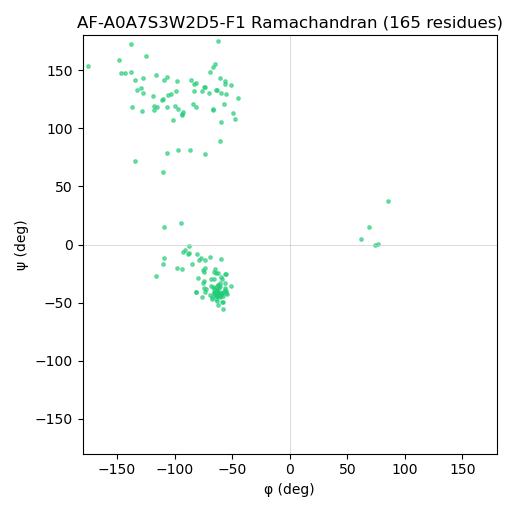1 1.979 -1.784 1.00 88.44 97 ILE A N 1
ATOM 733 C CA . ILE A 1 97 ? 0.558 1.085 -1.156 1.00 88.44 97 ILE A CA 1
ATOM 734 C C . ILE A 1 97 ? -0.233 -0.043 -0.500 1.00 88.44 97 ILE A C 1
ATOM 736 O O . ILE A 1 97 ? -0.986 0.189 0.440 1.00 88.44 97 ILE A O 1
ATOM 740 N N . LEU A 1 98 ? -0.051 -1.268 -0.990 1.00 87.75 98 LEU A N 1
ATOM 741 C CA . LEU A 1 98 ? -0.681 -2.464 -0.443 1.00 87.75 98 LEU A CA 1
ATOM 742 C C . LEU A 1 98 ? 0.300 -3.165 0.494 1.00 87.75 98 LEU A C 1
ATOM 744 O O . LEU A 1 98 ? 1.356 -3.650 0.071 1.00 87.75 98 LEU A O 1
ATOM 748 N N . VAL A 1 99 ? -0.074 -3.238 1.771 1.00 85.94 99 VAL A N 1
ATOM 749 C CA . VAL A 1 99 ? 0.650 -3.985 2.802 1.00 85.94 99 VAL A CA 1
ATOM 750 C C . VAL A 1 99 ? -0.248 -5.092 3.345 1.00 85.94 99 VAL A C 1
ATOM 752 O O . VAL A 1 99 ? -1.260 -4.784 3.971 1.00 85.94 99 VAL A O 1
ATOM 755 N N . PRO A 1 100 ? 0.117 -6.373 3.160 1.00 82.69 100 PRO A N 1
ATOM 756 C CA . PRO A 1 100 ? -0.611 -7.475 3.770 1.00 82.69 100 PRO A CA 1
ATOM 757 C C . PRO A 1 100 ? -0.458 -7.439 5.295 1.00 82.69 100 PRO A C 1
ATOM 759 O O . PRO A 1 100 ? 0.644 -7.620 5.828 1.00 82.69 100 PRO A O 1
ATOM 762 N N . VAL A 1 101 ? -1.571 -7.232 5.995 1.00 76.88 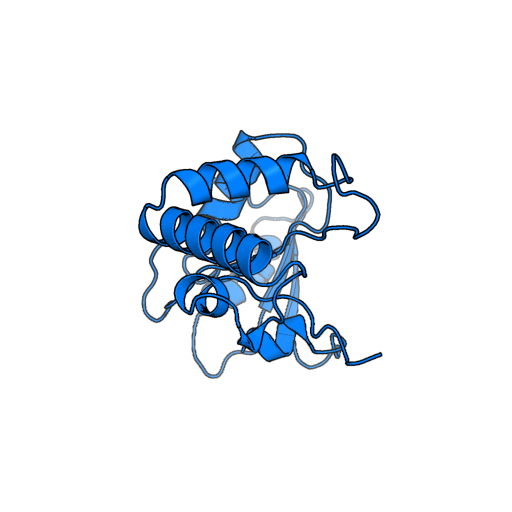101 VAL A N 1
ATOM 763 C CA . VAL A 1 101 ? -1.662 -7.296 7.459 1.00 76.88 101 VAL A CA 1
ATOM 764 C C . VAL A 1 101 ? -2.450 -8.538 7.870 1.00 76.88 101 VAL A C 1
ATOM 766 O O . VAL A 1 101 ? -3.398 -8.928 7.198 1.00 76.88 101 VAL A O 1
ATOM 769 N N . SER A 1 102 ? -2.029 -9.191 8.953 1.00 71.25 102 SER A N 1
ATOM 770 C CA . SER A 1 102 ? -2.760 -10.319 9.540 1.00 71.25 102 SER A CA 1
ATOM 771 C C . SER A 1 102 ? -3.573 -9.813 10.723 1.00 71.25 102 SER A C 1
ATOM 773 O O . SER A 1 102 ? -3.014 -9.126 11.578 1.00 71.25 102 SER A O 1
ATOM 775 N N . GLU A 1 103 ? -4.855 -10.178 10.806 1.00 65.69 103 GLU A N 1
ATOM 776 C CA . GLU A 1 103 ? -5.729 -9.797 11.927 1.00 65.69 103 GLU A CA 1
ATOM 777 C C . GLU A 1 103 ? -5.203 -10.296 13.281 1.00 65.69 103 GLU A C 1
ATOM 779 O O . GLU A 1 103 ? -5.370 -9.633 14.299 1.00 65.69 103 GLU A O 1
ATOM 784 N N . ALA A 1 104 ? -4.486 -11.425 13.295 1.00 59.88 104 ALA A N 1
ATOM 785 C CA . ALA A 1 104 ? -3.889 -11.979 14.510 1.00 59.88 104 ALA A CA 1
ATOM 786 C C . ALA A 1 104 ? -2.656 -11.197 15.001 1.00 59.88 104 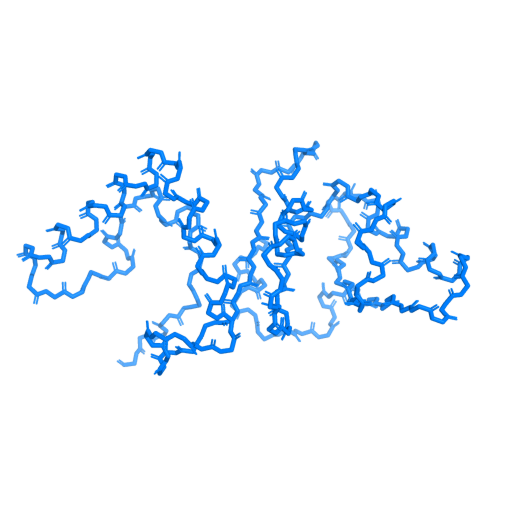ALA A C 1
ATOM 788 O O . ALA A 1 104 ? -2.186 -11.417 16.116 1.00 59.88 104 ALA A O 1
ATOM 789 N N . ALA A 1 105 ? -2.104 -10.304 14.179 1.00 56.97 105 ALA A N 1
ATOM 790 C CA . ALA A 1 105 ? -0.867 -9.593 14.460 1.00 56.97 105 ALA A CA 1
ATOM 791 C C . ALA A 1 105 ? -1.139 -8.109 14.742 1.00 56.97 105 ALA A C 1
ATOM 793 O O . ALA A 1 105 ? -0.659 -7.235 14.020 1.00 56.97 105 ALA A O 1
ATOM 794 N N . ALA A 1 106 ? -1.900 -7.832 15.807 1.00 52.09 106 ALA A N 1
ATOM 795 C CA . ALA A 1 106 ? -2.145 -6.472 16.300 1.00 52.09 106 ALA A CA 1
ATOM 796 C C . ALA A 1 106 ? -0.835 -5.718 16.623 1.00 52.09 106 ALA A C 1
ATOM 798 O O . ALA A 1 106 ? -0.775 -4.497 16.499 1.00 52.09 106 ALA A O 1
ATOM 799 N N . GLU A 1 107 ? 0.245 -6.447 16.925 1.00 53.00 107 GLU A N 1
ATOM 800 C CA . GLU A 1 107 ? 1.609 -5.929 16.990 1.00 53.00 107 GLU A CA 1
ATOM 801 C C . GLU A 1 107 ? 2.574 -6.917 16.312 1.00 53.00 107 GLU A C 1
ATOM 803 O O . GLU A 1 107 ? 2.730 -8.056 16.744 1.00 53.00 107 GLU A O 1
ATOM 808 N N . GLY A 1 108 ? 3.250 -6.498 15.238 1.00 60.03 108 GLY A N 1
ATOM 809 C CA . GLY A 1 108 ? 4.457 -7.199 14.774 1.00 60.03 108 GLY A CA 1
ATOM 810 C C . GLY A 1 108 ? 4.266 -8.408 13.849 1.00 60.03 108 GLY A C 1
ATOM 811 O O . GLY A 1 108 ? 5.045 -9.356 13.918 1.00 60.03 108 GLY A O 1
ATOM 812 N N . GLY A 1 109 ? 3.301 -8.367 12.925 1.00 69.50 109 GLY A N 1
ATOM 813 C CA . GLY A 1 109 ? 3.250 -9.327 11.811 1.00 69.50 109 GLY A CA 1
ATOM 814 C C . GLY A 1 109 ? 4.482 -9.232 10.897 1.00 69.50 109 GLY A C 1
ATOM 815 O O . GLY A 1 109 ? 5.301 -8.322 11.030 1.00 69.50 109 GLY A O 1
ATOM 816 N N . ALA A 1 110 ? 4.602 -10.127 9.908 1.00 80.56 110 ALA A N 1
ATOM 817 C CA . ALA A 1 110 ? 5.745 -10.138 8.982 1.00 80.56 110 ALA A CA 1
ATOM 818 C C . ALA A 1 110 ? 6.017 -8.750 8.349 1.00 80.56 110 ALA A C 1
ATOM 820 O O . ALA A 1 110 ? 7.168 -8.337 8.215 1.00 80.56 110 ALA A O 1
ATOM 821 N N . HIS A 1 111 ? 4.961 -7.978 8.062 1.00 86.25 111 HIS A N 1
ATOM 822 C CA . HIS A 1 111 ? 5.031 -6.619 7.509 1.00 86.25 111 HIS A CA 1
ATOM 823 C C . HIS A 1 111 ? 4.990 -5.485 8.555 1.00 86.25 111 HIS A C 1
ATOM 825 O O . HIS A 1 111 ? 4.730 -4.329 8.208 1.00 86.25 111 HIS A O 1
ATOM 831 N N . GLY A 1 112 ? 5.269 -5.767 9.832 1.00 83.81 112 GLY A N 1
ATOM 832 C CA . GLY A 1 112 ? 5.198 -4.782 10.918 1.00 83.81 112 GLY A CA 1
ATOM 833 C C . GLY A 1 112 ? 6.060 -3.538 10.672 1.00 83.81 112 GLY A C 1
ATOM 834 O O . GLY A 1 112 ? 5.617 -2.422 10.926 1.00 83.81 112 GLY A O 1
ATOM 835 N N . ARG A 1 113 ? 7.251 -3.698 10.075 1.00 85.62 113 ARG A N 1
ATOM 836 C CA . ARG A 1 113 ? 8.104 -2.557 9.695 1.00 85.62 113 ARG A CA 1
ATOM 837 C C . ARG A 1 113 ? 7.484 -1.675 8.612 1.00 85.62 113 ARG A C 1
ATOM 839 O O . ARG A 1 113 ? 7.532 -0.458 8.747 1.00 85.62 113 ARG A O 1
ATOM 846 N N . ALA A 1 114 ? 6.890 -2.259 7.571 1.00 86.56 114 ALA A N 1
ATOM 847 C CA . ALA A 1 114 ? 6.197 -1.489 6.534 1.00 86.56 114 ALA A CA 1
ATOM 848 C C . ALA A 1 114 ? 5.004 -0.725 7.124 1.00 86.56 114 ALA A C 1
ATOM 850 O O . ALA A 1 114 ? 4.858 0.468 6.879 1.00 86.56 114 ALA A O 1
ATOM 851 N N . THR A 1 115 ? 4.229 -1.384 7.987 1.00 85.19 115 THR A N 1
ATOM 852 C CA . THR A 1 115 ? 3.104 -0.768 8.709 1.00 85.19 115 THR A CA 1
ATOM 853 C C . THR A 1 115 ? 3.564 0.407 9.578 1.00 85.19 115 THR A C 1
ATOM 855 O O . THR A 1 115 ? 2.939 1.463 9.570 1.00 85.19 115 THR A O 1
ATOM 858 N N . ALA A 1 116 ? 4.687 0.262 10.289 1.00 84.81 116 ALA A N 1
ATOM 859 C CA . ALA A 1 116 ? 5.251 1.329 11.113 1.00 84.81 116 ALA A CA 1
ATOM 860 C C . ALA A 1 116 ? 5.724 2.533 10.280 1.00 84.81 116 ALA A C 1
ATOM 862 O O . ALA A 1 116 ? 5.468 3.672 10.661 1.00 84.81 116 ALA A O 1
ATOM 863 N N . VAL A 1 117 ? 6.377 2.298 9.134 1.00 87.69 117 VAL A N 1
ATOM 864 C CA . VAL A 1 117 ? 6.790 3.385 8.227 1.00 87.69 117 VAL A CA 1
ATOM 865 C C . VAL A 1 117 ? 5.574 4.114 7.655 1.00 87.69 117 VAL A C 1
ATOM 867 O O . VAL A 1 117 ? 5.563 5.340 7.636 1.00 87.69 117 VAL A O 1
ATOM 870 N N . LEU A 1 118 ? 4.539 3.380 7.236 1.00 84.12 118 LEU A N 1
ATOM 871 C CA . LEU A 1 118 ? 3.299 3.979 6.738 1.00 84.12 118 LEU A CA 1
ATOM 872 C C . LEU A 1 118 ? 2.600 4.819 7.800 1.00 84.12 118 LEU A C 1
ATOM 874 O O . LEU A 1 118 ? 2.186 5.934 7.506 1.00 84.12 118 LEU A O 1
ATOM 878 N N . ARG A 1 119 ? 2.527 4.322 9.039 1.00 81.56 119 ARG A N 1
ATOM 879 C CA . ARG A 1 119 ? 1.987 5.082 10.171 1.00 81.56 119 ARG A CA 1
ATOM 880 C C . ARG A 1 119 ? 2.759 6.383 10.382 1.00 81.56 119 ARG A C 1
ATOM 882 O O . ARG A 1 119 ? 2.140 7.435 10.443 1.00 81.56 119 ARG A O 1
ATOM 889 N N . ALA A 1 120 ? 4.090 6.323 10.429 1.00 85.38 120 ALA A N 1
ATOM 890 C CA . ALA A 1 120 ? 4.926 7.509 10.612 1.00 85.38 120 ALA A CA 1
ATOM 891 C C . ALA A 1 120 ? 4.782 8.520 9.460 1.00 85.38 120 ALA A C 1
ATOM 893 O O . ALA A 1 120 ? 4.846 9.725 9.684 1.00 85.38 120 ALA A O 1
ATOM 894 N N . TYR A 1 121 ? 4.586 8.038 8.229 1.00 80.94 121 TYR A N 1
ATOM 895 C CA . TYR A 1 121 ? 4.300 8.896 7.081 1.00 80.94 121 TYR A CA 1
ATOM 896 C C . TYR A 1 121 ? 2.929 9.569 7.216 1.00 80.94 121 TYR A C 1
ATOM 898 O O . TYR A 1 121 ? 2.812 10.775 7.032 1.00 80.94 121 TYR A O 1
ATOM 906 N N . ALA A 1 122 ? 1.912 8.805 7.612 1.00 78.94 122 ALA A N 1
ATOM 907 C CA . ALA A 1 122 ? 0.556 9.302 7.802 1.00 78.94 122 ALA A CA 1
ATOM 908 C C . ALA A 1 122 ? 0.430 10.274 8.992 1.00 78.94 122 ALA A C 1
ATOM 910 O O . ALA A 1 122 ? -0.382 11.189 8.960 1.00 78.94 122 ALA A O 1
ATOM 911 N N . GLU A 1 123 ? 1.262 10.134 10.027 1.00 80.50 123 GLU A N 1
ATOM 912 C CA . GLU A 1 123 ? 1.328 11.070 11.162 1.00 80.50 123 GLU A CA 1
ATOM 913 C C . GLU A 1 123 ? 1.818 12.475 10.771 1.00 80.50 123 GLU A C 1
ATOM 915 O O . GLU A 1 123 ? 1.556 13.437 11.495 1.00 80.50 123 GLU A O 1
ATOM 920 N N . GLN A 1 124 ? 2.512 12.613 9.636 1.00 84.00 124 GLN A N 1
ATOM 921 C CA . GLN A 1 124 ? 2.926 13.915 9.100 1.00 84.00 124 GLN A CA 1
ATOM 922 C C . GLN A 1 124 ? 1.783 14.643 8.380 1.00 84.00 124 GLN A C 1
ATOM 924 O O . GLN A 1 124 ? 1.898 15.839 8.111 1.00 84.00 124 GLN A O 1
ATOM 929 N N . ASP A 1 125 ? 0.683 13.946 8.092 1.00 86.62 125 ASP A N 1
ATOM 930 C CA . ASP A 1 125 ? -0.506 14.499 7.461 1.00 86.62 125 ASP A CA 1
ATOM 931 C C . ASP A 1 125 ? -1.505 14.959 8.537 1.00 86.62 125 ASP A C 1
ATOM 933 O O . ASP A 1 125 ? -2.031 14.172 9.331 1.00 86.62 125 ASP A O 1
ATOM 937 N N . ALA A 1 126 ? -1.740 16.273 8.595 1.00 87.69 126 ALA A N 1
ATOM 938 C CA . ALA A 1 126 ? -2.625 16.868 9.589 1.00 87.69 126 ALA A CA 1
ATOM 939 C C . ALA A 1 126 ? -4.089 16.440 9.406 1.00 87.69 126 ALA A C 1
ATOM 941 O O . ALA A 1 126 ? -4.754 16.185 10.411 1.00 87.69 126 ALA A O 1
ATOM 942 N N . GLU A 1 127 ? -4.557 16.328 8.162 1.00 88.50 127 GLU A N 1
ATOM 943 C CA . GLU A 1 127 ? -5.926 15.928 7.831 1.00 88.50 127 GLU A CA 1
ATOM 944 C C . GLU A 1 127 ? -6.150 14.463 8.210 1.00 88.50 127 GLU A C 1
ATOM 946 O O . GLU A 1 127 ? -7.106 14.132 8.915 1.00 88.50 127 GLU A O 1
ATOM 951 N N . PHE A 1 128 ? -5.209 13.588 7.847 1.00 86.75 128 PHE A N 1
ATOM 952 C CA . PHE A 1 128 ? -5.277 12.174 8.208 1.00 86.75 128 PHE A CA 1
ATOM 953 C C . PHE A 1 128 ? -5.245 11.962 9.727 1.00 86.75 128 PHE A C 1
ATOM 955 O O . PHE A 1 128 ? -6.026 11.180 10.276 1.00 86.75 128 PHE A O 1
ATOM 962 N N . ARG A 1 129 ? -4.369 12.682 10.439 1.00 87.94 129 ARG A N 1
ATOM 963 C CA . ARG A 1 129 ? -4.277 12.628 11.906 1.00 87.94 129 ARG A CA 1
ATOM 964 C C . ARG A 1 129 ? -5.578 13.072 12.575 1.00 87.94 129 ARG A C 1
ATOM 966 O O . ARG A 1 129 ? -5.997 12.465 13.561 1.00 87.94 129 ARG A O 1
ATOM 973 N N . GLU A 1 130 ? -6.211 14.124 12.068 1.00 90.19 130 GLU A N 1
ATOM 974 C CA . GLU A 1 130 ? -7.502 14.601 12.570 1.00 90.19 130 GLU A CA 1
ATOM 975 C C . GLU A 1 130 ? -8.615 13.590 12.310 1.00 90.19 130 GLU A C 1
ATOM 977 O O . GLU A 1 130 ? -9.409 13.305 13.208 1.00 90.19 130 GLU A O 1
ATOM 982 N N . ALA A 1 131 ? -8.616 12.973 11.132 1.00 90.56 131 ALA A N 1
ATOM 983 C CA . ALA A 1 131 ? -9.557 11.922 10.789 1.00 90.56 131 ALA A CA 1
ATOM 984 C C . ALA A 1 131 ? -9.386 10.684 11.694 1.00 90.56 131 ALA A C 1
ATOM 986 O O . ALA A 1 131 ? -10.365 10.177 12.240 1.00 90.56 131 ALA A O 1
ATOM 987 N N . LEU A 1 132 ? -8.152 10.244 11.967 1.00 88.75 132 LEU A N 1
ATOM 988 C CA . LEU A 1 132 ? -7.884 9.184 12.949 1.00 88.75 132 LEU A CA 1
ATOM 989 C C . LEU A 1 132 ? -8.374 9.550 14.358 1.00 88.75 132 LEU A C 1
ATOM 991 O O . LEU A 1 132 ? -8.989 8.726 15.034 1.00 88.75 132 LEU A O 1
ATOM 995 N N . ALA A 1 133 ? -8.131 10.782 14.812 1.00 90.00 133 ALA A N 1
ATOM 996 C CA . ALA A 1 133 ? -8.590 11.233 16.125 1.00 90.00 133 ALA A CA 1
ATOM 997 C C . ALA A 1 133 ? -10.126 11.267 16.220 1.00 90.00 133 ALA A C 1
ATOM 999 O O . ALA A 1 133 ? -10.692 10.925 17.264 1.00 90.00 133 ALA A O 1
ATOM 1000 N N . ALA A 1 134 ? -10.800 11.645 15.129 1.00 92.31 134 ALA A N 1
ATOM 1001 C CA . ALA A 1 134 ? -12.252 11.622 15.017 1.00 92.31 134 ALA A CA 1
ATOM 1002 C C . ALA A 1 134 ? -12.806 10.191 15.074 1.00 92.31 134 ALA A C 1
ATOM 1004 O O . ALA A 1 134 ? -13.775 9.962 15.796 1.00 92.31 134 ALA A O 1
ATOM 1005 N N . LEU A 1 135 ? -12.161 9.233 14.397 1.00 92.19 135 LEU A N 1
ATOM 1006 C CA . LEU A 1 135 ? -12.516 7.812 14.461 1.00 92.19 135 LEU A CA 1
ATOM 1007 C C . LEU A 1 135 ? -12.441 7.288 15.903 1.00 92.19 135 LEU A C 1
ATOM 1009 O O . LEU A 1 135 ? -13.446 6.825 16.435 1.00 92.19 135 LEU A O 1
ATOM 1013 N N . VAL A 1 136 ? -11.289 7.451 16.565 1.00 91.75 136 VAL A N 1
ATOM 1014 C CA . VAL A 1 136 ? -11.072 6.983 17.950 1.00 91.75 136 VAL A CA 1
ATOM 1015 C C . VAL A 1 136 ? -12.072 7.622 18.918 1.00 91.75 136 VAL A C 1
ATOM 1017 O O . VAL A 1 136 ? -12.627 6.960 19.793 1.00 91.75 136 VAL A O 1
ATOM 1020 N N . SER A 1 137 ? -12.339 8.920 18.754 1.00 93.69 137 SER A N 1
ATOM 1021 C CA . SER A 1 137 ? -13.329 9.627 19.573 1.00 93.69 137 SER A CA 1
ATOM 1022 C C . SER A 1 137 ? -14.756 9.135 19.316 1.00 93.69 137 SER A C 1
ATOM 1024 O O . SER A 1 137 ? -15.562 9.076 20.246 1.00 93.69 137 SER A O 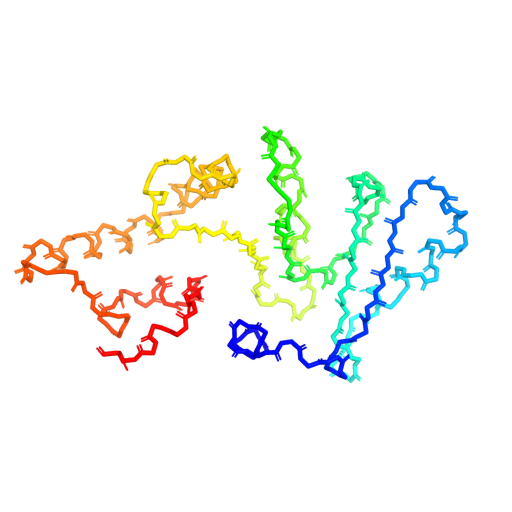1
ATOM 1026 N N . GLY A 1 138 ? -15.080 8.801 18.066 1.00 93.00 138 GLY A N 1
ATOM 1027 C CA . GLY 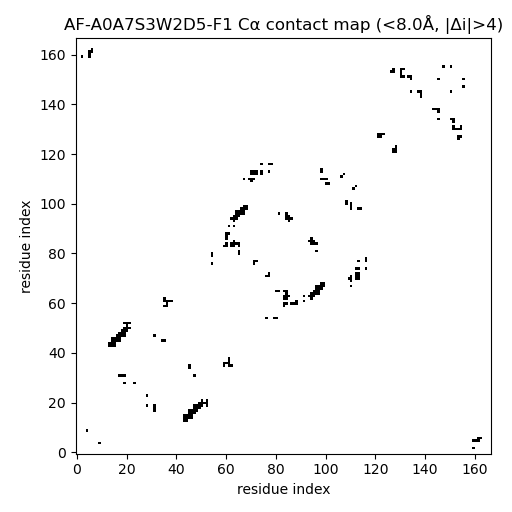A 1 138 ? -16.361 8.226 17.669 1.00 93.00 138 GLY A CA 1
ATOM 1028 C C . GLY A 1 138 ? -16.585 6.847 18.285 1.00 93.00 138 GLY A C 1
ATOM 1029 O O . GLY A 1 138 ? -17.619 6.632 18.915 1.00 93.00 138 GLY A O 1
ATOM 1030 N N . GLU A 1 139 ? -15.587 5.966 18.214 1.00 93.88 139 GLU A N 1
ATOM 1031 C CA . GLU A 1 139 ? -15.619 4.641 18.850 1.00 93.88 139 GLU A CA 1
ATOM 1032 C C . GLU A 1 139 ? -15.780 4.742 20.369 1.00 93.88 139 GLU A C 1
ATOM 1034 O O . GLU A 1 139 ? -16.628 4.072 20.960 1.00 93.88 139 GLU A O 1
ATOM 1039 N N . ALA A 1 140 ? -15.026 5.640 21.012 1.00 93.44 140 ALA A N 1
ATOM 1040 C CA . ALA A 1 140 ? -15.120 5.860 22.452 1.00 93.44 140 ALA A CA 1
ATOM 1041 C C . ALA A 1 140 ? -16.519 6.334 22.885 1.00 93.44 140 ALA A C 1
ATOM 1043 O O . ALA A 1 140 ? -17.009 5.928 23.938 1.00 93.44 140 ALA A O 1
ATOM 1044 N N . ARG A 1 141 ? -17.181 7.173 22.076 1.00 94.25 141 ARG A N 1
ATOM 1045 C CA . ARG A 1 141 ? -18.562 7.618 22.331 1.00 94.25 141 ARG A CA 1
ATOM 1046 C C . ARG A 1 141 ? -19.589 6.519 22.077 1.00 94.25 141 ARG A C 1
ATOM 1048 O O . ARG A 1 141 ? -20.564 6.438 22.816 1.00 94.25 141 ARG A O 1
ATOM 1055 N N . ALA A 1 142 ? -19.386 5.708 21.042 1.00 94.19 142 ALA A N 1
ATOM 1056 C CA . ALA A 1 142 ? -20.284 4.613 20.690 1.00 94.19 142 ALA A CA 1
ATOM 1057 C C . ALA A 1 142 ? -20.134 3.400 21.626 1.00 94.19 142 ALA A C 1
ATOM 1059 O O . ALA A 1 142 ? -21.048 2.585 21.725 1.00 94.19 142 ALA A O 1
ATOM 1060 N N . GLY A 1 143 ? -18.988 3.266 22.304 1.00 94.38 143 GLY A N 1
ATOM 1061 C CA . GLY A 1 143 ? -18.656 2.097 23.121 1.00 94.38 143 GLY A CA 1
ATOM 1062 C C . GLY A 1 143 ? -18.415 0.828 22.295 1.00 94.38 143 GLY A C 1
ATOM 1063 O O . GLY A 1 143 ? -18.422 -0.271 22.846 1.00 94.38 143 GLY A O 1
ATOM 1064 N N . ARG A 1 144 ? -18.225 0.973 20.979 1.00 92.25 144 ARG A N 1
ATOM 1065 C CA . ARG A 1 144 ? -17.992 -0.102 20.009 1.00 92.25 144 ARG A CA 1
ATOM 1066 C C . ARG A 1 144 ? -17.091 0.399 18.875 1.00 92.25 144 ARG A C 1
ATOM 1068 O O . ARG A 1 144 ? -17.060 1.609 18.641 1.00 92.25 144 ARG A O 1
ATOM 1075 N N . PRO A 1 145 ? -16.420 -0.503 18.142 1.00 88.31 145 PRO A N 1
ATOM 1076 C CA . PRO A 1 145 ? -15.825 -0.156 16.861 1.00 88.31 145 PRO A CA 1
ATOM 1077 C C . PRO A 1 145 ? -16.871 0.421 15.902 1.00 88.31 145 PRO A C 1
ATOM 1079 O O . PRO A 1 145 ? -18.020 -0.042 15.877 1.00 88.31 145 PRO A O 1
ATOM 1082 N N . LEU A 1 146 ? -16.470 1.436 15.139 1.00 88.81 146 LEU A N 1
ATOM 1083 C CA . LEU A 1 146 ? -17.317 2.055 14.124 1.00 88.81 146 LEU A CA 1
ATOM 1084 C C . LEU A 1 146 ? -17.286 1.228 12.839 1.00 88.81 146 LEU A C 1
ATOM 1086 O O . LEU A 1 146 ? -16.223 0.778 12.399 1.00 88.81 146 LEU A O 1
ATOM 1090 N N . ASP A 1 147 ? -18.453 1.077 12.224 1.00 88.44 147 ASP A N 1
ATOM 1091 C CA . ASP A 1 147 ? -18.602 0.428 10.927 1.00 88.44 147 ASP A CA 1
ATOM 1092 C C . ASP A 1 147 ? -17.923 1.274 9.848 1.00 88.44 147 ASP A C 1
ATOM 1094 O O . ASP A 1 147 ? -17.830 2.497 9.974 1.00 88.44 147 ASP A O 1
ATOM 1098 N N . TYR A 1 148 ? -17.461 0.655 8.757 1.00 84.69 148 TYR A N 1
ATOM 1099 C CA . TYR A 1 148 ? -16.715 1.383 7.723 1.00 84.69 148 TYR A CA 1
ATOM 1100 C C . TYR A 1 148 ? -17.505 2.573 7.158 1.00 84.69 148 TYR A C 1
ATOM 1102 O O . TYR A 1 148 ? -16.918 3.610 6.880 1.00 84.69 148 TYR A O 1
ATOM 1110 N N . SER A 1 149 ? -18.836 2.485 7.064 1.00 86.94 149 SER A N 1
ATOM 1111 C CA . SER A 1 149 ? -19.702 3.598 6.643 1.00 86.94 149 SER A CA 1
ATOM 1112 C C . SER A 1 149 ? -19.731 4.783 7.615 1.00 86.94 149 SER A C 1
ATOM 1114 O O . SER A 1 149 ? -20.056 5.896 7.209 1.00 86.94 149 SER A O 1
ATOM 1116 N N . GLU A 1 150 ? -19.412 4.556 8.890 1.00 90.25 150 GLU A N 1
ATOM 1117 C CA . GLU A 1 150 ? -19.372 5.574 9.947 1.00 90.25 150 GLU A CA 1
ATOM 1118 C C . GLU A 1 150 ? -18.005 6.278 10.024 1.00 90.25 150 GLU A C 1
ATOM 1120 O O . GLU A 1 150 ? -17.847 7.255 10.759 1.00 90.25 150 GLU A O 1
ATOM 1125 N N . TRP A 1 151 ? -17.003 5.805 9.275 1.00 91.31 151 TRP A N 1
ATOM 1126 C CA . TRP A 1 151 ? -15.663 6.381 9.310 1.00 91.31 151 TRP A CA 1
ATOM 1127 C C . TRP A 1 151 ? -15.620 7.784 8.677 1.00 91.31 151 TRP A C 1
ATOM 1129 O O . TRP A 1 151 ? -16.331 8.059 7.699 1.00 91.31 151 TRP A O 1
ATOM 1139 N N . PRO A 1 152 ? -14.730 8.669 9.171 1.00 92.56 152 PRO A N 1
ATOM 1140 C CA . PRO A 1 152 ? -14.450 9.955 8.540 1.00 92.56 152 PRO A CA 1
ATOM 1141 C C . PRO A 1 152 ? -14.141 9.814 7.046 1.00 92.56 152 PRO A C 1
ATOM 1143 O O . PRO A 1 152 ? -13.397 8.922 6.637 1.00 92.56 152 PRO A O 1
ATOM 1146 N N . GLU A 1 153 ? -14.689 10.715 6.228 1.00 88.44 153 GLU A N 1
ATOM 1147 C CA . GLU A 1 153 ? -14.546 10.678 4.765 1.00 88.44 153 GLU A CA 1
ATOM 1148 C C . GLU A 1 153 ? -13.081 10.659 4.317 1.00 88.44 153 GLU A C 1
ATOM 1150 O O . GLU A 1 153 ? -12.726 9.851 3.465 1.00 88.44 153 GLU A O 1
ATOM 1155 N N . ALA A 1 154 ? -12.223 11.452 4.966 1.00 86.62 154 ALA A N 1
ATOM 1156 C CA . ALA A 1 154 ? -10.786 11.484 4.699 1.00 86.62 154 ALA A CA 1
ATOM 1157 C 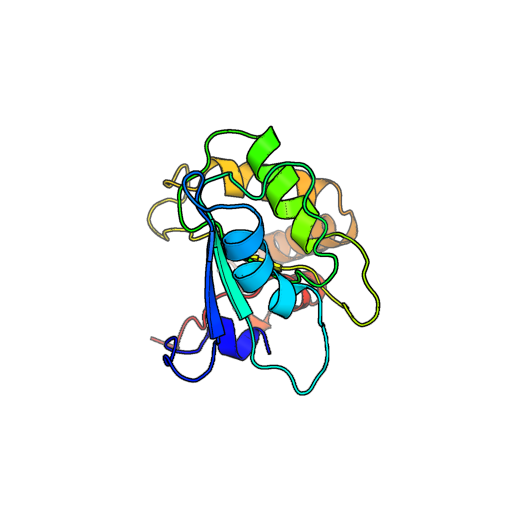C . ALA A 1 154 ? -10.090 10.125 4.910 1.00 86.62 154 ALA A C 1
ATOM 1159 O O . ALA A 1 154 ? -9.096 9.844 4.252 1.00 86.62 154 ALA A O 1
ATOM 1160 N N . LEU A 1 155 ? -10.601 9.260 5.798 1.00 87.19 155 LEU A N 1
ATOM 1161 C CA . LEU A 1 155 ? -10.091 7.891 5.934 1.00 87.19 155 LEU A CA 1
ATOM 1162 C C . LEU A 1 155 ? -10.681 6.970 4.869 1.00 87.19 155 LEU A C 1
ATOM 1164 O O . LEU A 1 155 ? -9.952 6.157 4.314 1.00 87.19 155 LEU A O 1
ATOM 1168 N N . ARG A 1 156 ? -11.976 7.094 4.560 1.00 86.75 156 ARG A N 1
ATOM 1169 C CA . ARG A 1 156 ? -12.643 6.254 3.549 1.00 86.75 156 ARG A CA 1
ATOM 1170 C C . ARG A 1 156 ? -12.118 6.503 2.134 1.00 86.75 156 ARG A C 1
ATOM 1172 O O . ARG A 1 156 ? -12.100 5.581 1.329 1.00 86.75 156 ARG A O 1
ATOM 1179 N N . SER A 1 157 ? -11.659 7.716 1.833 1.00 81.19 157 SER A N 1
ATOM 1180 C CA . SER A 1 157 ? -11.092 8.057 0.523 1.00 81.19 157 SER A CA 1
ATOM 1181 C C . SER A 1 157 ? -9.683 7.493 0.298 1.00 81.19 157 SER A C 1
ATOM 1183 O O . SER A 1 157 ? -9.284 7.303 -0.850 1.00 81.19 157 SER A O 1
ATOM 1185 N N . VAL A 1 158 ? -8.933 7.201 1.369 1.00 78.94 158 VAL A N 1
ATOM 1186 C CA . VAL A 1 158 ? -7.520 6.780 1.280 1.00 78.94 158 VAL A CA 1
ATOM 1187 C C . VAL A 1 158 ? -7.259 5.358 1.783 1.00 78.94 158 VAL A C 1
ATOM 1189 O O . VAL A 1 158 ? -6.313 4.714 1.326 1.00 78.94 158 VAL A O 1
ATOM 1192 N N . LEU A 1 159 ? -8.076 4.845 2.708 1.00 80.06 159 LEU A N 1
ATOM 1193 C CA . LEU A 1 159 ? -7.972 3.491 3.248 1.00 80.06 159 LEU A CA 1
ATOM 1194 C C . LEU A 1 159 ? -9.011 2.583 2.593 1.00 80.06 159 LEU A C 1
ATOM 1196 O O . LEU A 1 159 ? -10.205 2.634 2.898 1.00 80.06 159 LEU A O 1
ATOM 1200 N N . LEU A 1 160 ? -8.510 1.703 1.731 1.00 75.44 160 LEU A N 1
ATOM 1201 C CA . LEU A 1 160 ? -9.263 0.595 1.161 1.00 75.44 160 LEU A CA 1
ATOM 1202 C C . LEU A 1 160 ? -9.029 -0.639 2.031 1.00 75.44 160 LEU A C 1
ATOM 1204 O O . LEU A 1 160 ? -7.917 -1.171 2.079 1.00 75.44 160 LEU A O 1
ATOM 1208 N N . LEU A 1 161 ? -10.067 -1.078 2.735 1.00 70.06 161 LEU A N 1
ATOM 1209 C CA . LEU A 1 161 ? -10.066 -2.354 3.441 1.00 70.06 161 LEU A CA 1
ATOM 1210 C C . LEU A 1 161 ? -10.781 -3.387 2.563 1.00 70.06 161 LEU A C 1
ATOM 1212 O O . LEU A 1 161 ? -11.764 -3.027 1.914 1.00 70.06 161 LEU A O 1
ATOM 1216 N N . PRO A 1 162 ? -10.298 -4.643 2.498 1.00 63.59 162 PRO A N 1
ATOM 1217 C CA . PRO A 1 162 ? -11.059 -5.698 1.846 1.00 63.59 162 PRO A CA 1
ATOM 1218 C C . PRO A 1 162 ? -12.430 -5.774 2.510 1.00 63.59 162 PRO A C 1
ATOM 1220 O O . PRO A 1 162 ? -12.523 -5.638 3.734 1.00 63.59 162 PRO A O 1
ATOM 1223 N N . ASP A 1 163 ? -13.466 -5.937 1.687 1.00 59.00 163 ASP A N 1
ATOM 1224 C CA . ASP A 1 163 ? -14.852 -5.974 2.132 1.00 59.00 163 ASP A CA 1
ATOM 1225 C C . ASP A 1 163 ? -14.949 -6.962 3.298 1.00 59.00 163 ASP A C 1
ATOM 1227 O O . ASP A 1 163 ? -14.677 -8.159 3.144 1.00 59.00 163 ASP A O 1
ATOM 1231 N N . ARG A 1 164 ? -15.235 -6.448 4.498 1.00 51.12 164 ARG A N 1
ATOM 1232 C CA . ARG A 1 164 ? -15.590 -7.298 5.629 1.00 51.12 164 ARG A CA 1
ATOM 1233 C C . ARG A 1 164 ? -16.994 -7.758 5.315 1.00 51.12 164 ARG A C 1
ATOM 1235 O O . ARG A 1 164 ? -17.936 -7.157 5.810 1.00 51.12 164 ARG A O 1
ATOM 1242 N N . GLY A 1 165 ? -17.110 -8.732 4.411 1.00 40.91 165 GLY A N 1
ATOM 1243 C CA . GLY A 1 165 ? -18.392 -9.313 4.057 1.00 40.91 165 GLY A CA 1
ATOM 1244 C C . GLY A 1 165 ? -19.147 -9.563 5.349 1.00 40.91 165 GLY A C 1
ATOM 1245 O O . GLY A 1 165 ? -18.572 -10.140 6.271 1.00 40.91 165 GLY A O 1
ATOM 1246 N N . ASP A 1 166 ? -20.363 -9.030 5.432 1.00 35.34 166 ASP A N 1
ATOM 1247 C CA . ASP A 1 166 ? -21.257 -9.254 6.558 1.00 35.34 166 ASP A CA 1
ATOM 1248 C C . ASP A 1 166 ? -21.278 -10.764 6.850 1.00 35.34 166 ASP A C 1
ATOM 1250 O O . ASP A 1 166 ? -21.788 -11.553 6.047 1.00 35.34 166 ASP A O 1
ATOM 1254 N N . VAL A 1 167 ? -20.654 -11.170 7.960 1.00 31.70 167 VAL A N 1
ATOM 1255 C CA . VAL A 1 167 ? -20.788 -12.513 8.538 1.00 31.70 167 VAL A CA 1
ATOM 1256 C C . VAL A 1 167 ? -21.766 -12.426 9.692 1.00 31.70 167 VAL A C 1
ATOM 1258 O O . VAL A 1 167 ? -21.540 -11.572 10.579 1.00 31.70 167 VAL A O 1
#

Secondary structure (DSSP, 8-state):
-HHHHHHS---TTSEEEEEE-TTS-HHHHHHHHHHHH---TTSPEEEEEESSTTSSS---TT--EEE--S----HHHHHHHHHHHSS--TT----EEE----TT-TTT-TTHHHHHHHHHHHTT-HHHHHHHHHHHHHHHHHTSPPPGGGS-HHHHTT---------

Sequence (167 aa):
RLERVATSVLEPDEFAVGRVNGSMLSDARERQLAPLRRAGEEAPTQLVTNCRVLAEGVDLPSVDLVVFADAKQSHVDILQCMGRASRIAPGKEFGYILVPVSEAAAEGGAHGRATAVLRAYAEQDAEFREALAALVSGEARAGRPLDYSEWPEALRSVLLLPDRGDV

Mean predicted aligned error: 8.89 Å

Foldseek 3Di:
DVLCVLADPPDVPQEDEEEDEDPDDPVRNCVRCVLLQDDDPPRRHYHYDYDCPCQPDDQRQSQQEAECPFQDPDLVSLVSSQVNNPRDDPPHPHRYYHDDDDPVCPDDDSNNSSVVSVVVVQVVPPVSVVQVVVQVVVCVVVVHHDDLVRGDPVCNVHDDDHPPPDD

Solvent-accessible surface area (backbone atoms only — not comparable to full-atom values): 10415 Å² total; per-residue (Å²): 114,62,67,52,68,63,66,44,76,85,55,78,88,68,44,50,76,38,71,44,53,85,86,56,51,73,67,64,44,45,66,53,46,52,62,56,65,59,73,58,95,88,55,73,50,72,46,73,49,65,70,77,65,66,76,69,97,65,88,47,57,63,37,38,67,36,73,52,87,64,65,58,84,50,68,67,59,49,53,56,50,51,52,40,13,65,42,86,36,94,94,58,89,66,49,42,75,48,70,74,77,55,88,90,33,88,75,72,36,79,35,34,59,52,53,51,53,52,48,60,56,45,65,73,33,68,68,56,44,50,31,52,52,50,42,56,53,48,21,67,72,69,75,42,86,70,54,79,89,72,46,43,65,76,46,62,78,73,56,85,71,67,78,78,68,90,124

Nearest PDB structures (foldseek):
  4xqk-assembly2_B  TM=7.550E-01  e=7.624E-06  Lactococcus cremoris
  4xqk-assembly1_A  TM=7.844E-01  e=1.391E-03  Lactococcus cremoris
  6k1p-assembly1_K  TM=7.150E-01  e=1.306E-03  Saccharomyces cerevisiae S288C
  5jxt-assembly1_E  TM=6.067E-01  e=1.481E-03  Thermothelomyces thermophilus ATCC 42464
  7y8r-assembly1_I  TM=7.198E-01  e=8.576E-03  Homo sapiens